Protein AF-A0A327J2S9-F1 (afdb_monomer_lite)

Secondary structure (DSSP, 8-state):
--HHHHHHT--TTTHHHHHHHHHHTGGGGHHHHHHHHHH--HHHHHHHHHHHHHH-GGGHHHHHHHHHH-TTTHHHHHHHHHHHHHTT--

Sequence (90 aa):
MQVSELLEKLDNNNKNQLENEIVNMGSSAVPVLVEKLQTSKGLVRGVVAMSLIRIGEDSVSLLKEAANKNHDFTWVADYLINEIEGSKVA

Foldseek 3Di:
DALVVLLVPDDPVCLVVSLVVLLVVALVNQLVLLVCCVVDDDSSVVSSLVSLLSSAPSNLVVLVVSCVVDVVSVVVSVVSNCSRVVVVVD

pLDDT: mean 92.97, std 9.34, range [43.22, 98.12]

Radius of gyration: 12.26 Å; chains: 1; bounding box: 31×23×32 Å

Structure (mmCIF, N/CA/C/O backbone):
data_AF-A0A327J2S9-F1
#
_entry.id   AF-A0A327J2S9-F1
#
loop_
_atom_site.group_PDB
_atom_site.id
_atom_site.type_symbol
_atom_site.label_atom_id
_atom_site.label_alt_id
_atom_site.label_comp_id
_atom_site.label_asym_id
_atom_site.label_entity_id
_atom_site.label_seq_id
_atom_site.pdbx_PDB_ins_code
_atom_site.Cartn_x
_atom_site.Cartn_y
_atom_site.Cartn_z
_atom_site.occupancy
_atom_site.B_iso_or_equiv
_atom_site.auth_seq_id
_atom_site.auth_comp_id
_atom_site.auth_asym_id
_atom_site.auth_atom_id
_atom_site.pdbx_PDB_model_num
ATOM 1 N N . MET A 1 1 ? -4.076 -11.070 14.573 1.00 64.00 1 MET A N 1
ATOM 2 C CA . MET A 1 1 ? -4.222 -9.602 14.601 1.00 64.00 1 MET A CA 1
ATOM 3 C C . MET A 1 1 ? -4.395 -9.149 13.170 1.00 64.00 1 MET A C 1
ATOM 5 O O . MET A 1 1 ? -3.693 -9.682 12.317 1.00 64.00 1 MET A O 1
ATOM 9 N N . GLN A 1 2 ? -5.368 -8.289 12.890 1.00 86.19 2 GLN A N 1
ATOM 10 C CA . GLN A 1 2 ? -5.628 -7.843 11.518 1.00 86.19 2 GLN A CA 1
ATOM 11 C C . GLN A 1 2 ? -4.772 -6.614 11.181 1.00 86.19 2 GLN A C 1
ATOM 13 O O . GLN A 1 2 ? -4.469 -5.808 12.057 1.00 86.19 2 GLN A O 1
ATOM 18 N N . VAL A 1 3 ? -4.395 -6.447 9.910 1.00 91.12 3 VAL A N 1
ATOM 19 C CA . VAL A 1 3 ? -3.592 -5.298 9.438 1.00 91.12 3 VAL A CA 1
ATOM 20 C C . VAL A 1 3 ? -4.264 -3.963 9.769 1.00 91.12 3 VAL A C 1
ATOM 22 O O . VAL A 1 3 ? -3.595 -3.019 10.179 1.00 91.12 3 VAL A O 1
ATOM 25 N N . SER A 1 4 ? -5.590 -3.886 9.646 1.00 89.94 4 SER A N 1
ATOM 26 C CA . SER A 1 4 ? -6.391 -2.709 10.002 1.00 89.94 4 SER A CA 1
ATOM 27 C C . SER A 1 4 ? -6.187 -2.280 11.458 1.00 89.94 4 SER A C 1
ATOM 29 O O . SER A 1 4 ? -5.923 -1.109 11.715 1.00 89.94 4 SER A O 1
ATOM 31 N N . GLU A 1 5 ? -6.225 -3.231 12.394 1.00 91.25 5 GLU A N 1
ATOM 32 C CA . GLU A 1 5 ? -6.027 -2.979 13.827 1.00 91.25 5 GLU A CA 1
ATOM 33 C C . GLU A 1 5 ? -4.616 -2.457 14.130 1.00 91.25 5 GLU A C 1
ATOM 35 O O . GLU A 1 5 ? -4.441 -1.622 15.018 1.00 91.25 5 GLU A O 1
ATOM 40 N N . LEU A 1 6 ? -3.599 -2.938 13.402 1.00 92.88 6 LEU A N 1
ATOM 41 C CA . LEU A 1 6 ? -2.229 -2.434 13.533 1.00 92.88 6 LEU A CA 1
ATOM 42 C C . LEU A 1 6 ? -2.134 -0.985 13.045 1.00 92.88 6 LEU A C 1
ATOM 44 O O . LEU A 1 6 ? -1.551 -0.139 13.718 1.00 92.88 6 LEU A O 1
ATOM 48 N N . LEU A 1 7 ? -2.755 -0.674 11.908 1.00 92.44 7 LEU A N 1
ATOM 49 C CA . LEU A 1 7 ? -2.741 0.674 11.339 1.00 92.44 7 LEU A CA 1
ATOM 50 C C . LEU A 1 7 ? -3.505 1.698 12.191 1.00 92.44 7 LEU A C 1
ATOM 52 O O . LEU A 1 7 ? -3.152 2.874 12.180 1.00 92.44 7 LEU A O 1
ATOM 56 N N . GLU A 1 8 ? -4.526 1.277 12.936 1.00 91.88 8 GLU A N 1
ATOM 57 C CA . GLU A 1 8 ? -5.260 2.145 13.869 1.00 91.88 8 GLU A CA 1
ATOM 58 C C . GLU A 1 8 ? -4.451 2.511 15.118 1.00 91.88 8 GLU A C 1
ATOM 60 O O . GLU A 1 8 ? -4.614 3.601 15.662 1.00 91.88 8 GLU A O 1
ATOM 65 N N . LYS A 1 9 ? -3.555 1.624 15.564 1.00 92.31 9 LYS A N 1
ATOM 66 C CA . LYS A 1 9 ? -2.684 1.850 16.732 1.00 92.31 9 LYS A CA 1
ATOM 67 C C . LYS A 1 9 ? -1.412 2.622 16.398 1.00 92.31 9 LYS A C 1
ATOM 69 O O . LYS A 1 9 ? -0.573 2.840 17.272 1.00 92.31 9 LYS A O 1
ATOM 74 N N . LEU A 1 10 ? -1.252 2.991 15.136 1.00 92.50 10 LEU A N 1
ATOM 75 C CA . LEU A 1 10 ? -0.008 3.492 14.601 1.00 92.50 10 LEU A CA 1
ATOM 76 C C . LEU A 1 10 ? 0.263 4.922 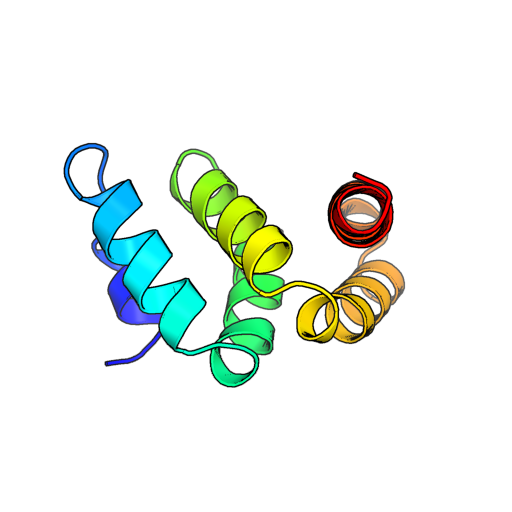15.072 1.00 92.50 10 LEU A C 1
ATOM 78 O O . LEU A 1 10 ? -0.511 5.846 14.825 1.00 92.50 10 LEU A O 1
ATOM 82 N N . ASP A 1 11 ? 1.406 5.100 15.722 1.00 92.94 11 ASP A N 1
ATOM 83 C CA . ASP A 1 11 ? 1.909 6.378 16.201 1.00 92.94 11 ASP A CA 1
ATOM 84 C C . ASP A 1 11 ? 3.400 6.553 15.861 1.00 92.94 11 ASP A C 1
ATOM 86 O O . ASP A 1 11 ? 4.055 5.684 15.280 1.00 92.94 11 ASP A O 1
ATOM 90 N N . ASN A 1 12 ? 3.962 7.715 16.196 1.00 91.56 12 ASN A N 1
ATOM 91 C CA . ASN A 1 12 ? 5.362 8.014 15.884 1.00 91.56 12 ASN A CA 1
ATOM 92 C C . ASN A 1 12 ? 6.375 7.156 16.661 1.00 91.56 12 ASN A C 1
ATOM 94 O O . ASN A 1 12 ? 7.515 7.038 16.212 1.00 91.56 12 ASN A O 1
ATOM 98 N N . ASN A 1 13 ? 5.981 6.569 17.791 1.00 94.62 13 ASN A N 1
ATOM 99 C CA . ASN A 1 13 ? 6.843 5.762 18.652 1.00 94.62 13 ASN A CA 1
ATOM 100 C C . ASN A 1 13 ? 6.865 4.290 18.221 1.00 94.62 13 ASN A C 1
ATOM 102 O O . ASN A 1 13 ? 7.878 3.620 18.398 1.00 94.62 13 ASN A O 1
ATOM 106 N N . ASN A 1 14 ? 5.767 3.789 17.648 1.00 93.44 14 ASN A N 1
ATOM 107 C CA . ASN A 1 14 ? 5.590 2.376 17.315 1.00 93.44 14 ASN A CA 1
ATOM 108 C C . ASN A 1 14 ? 5.588 2.069 15.804 1.00 93.44 14 ASN A C 1
A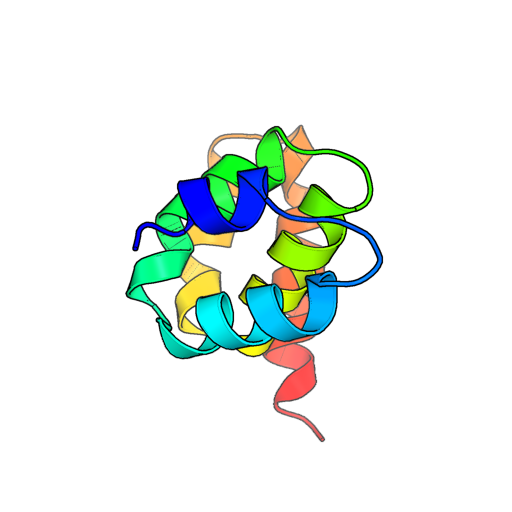TOM 110 O O . ASN A 1 14 ? 5.620 0.895 15.433 1.00 93.44 14 ASN A O 1
ATOM 114 N N . LYS A 1 15 ? 5.624 3.088 14.929 1.00 93.38 15 LYS A N 1
ATOM 115 C CA . LYS A 1 15 ? 5.539 2.925 13.464 1.00 93.38 15 LYS A CA 1
ATOM 116 C C . LYS A 1 15 ? 6.457 1.842 12.886 1.00 93.38 15 LYS A C 1
ATOM 118 O O . LYS A 1 15 ? 5.996 1.029 12.100 1.00 93.38 15 LYS A O 1
ATOM 123 N N . ASN A 1 16 ? 7.724 1.789 13.305 1.00 94.12 16 ASN A N 1
ATOM 124 C CA . ASN A 1 16 ? 8.705 0.852 12.745 1.00 94.12 16 ASN A CA 1
ATOM 125 C C . ASN A 1 16 ? 8.393 -0.592 13.156 1.00 94.12 16 ASN A C 1
ATOM 127 O O . ASN A 1 16 ? 8.577 -1.522 12.374 1.00 94.12 16 ASN A O 1
ATOM 131 N N . GLN A 1 17 ? 7.932 -0.783 14.395 1.00 95.69 17 GLN A N 1
ATOM 132 C CA . GLN A 1 17 ? 7.552 -2.098 14.892 1.00 95.69 17 GLN A CA 1
ATOM 133 C C . GLN A 1 17 ? 6.311 -2.597 14.149 1.00 95.69 17 GLN A C 1
ATOM 135 O O . GLN A 1 17 ? 6.330 -3.702 13.615 1.00 95.69 17 GLN A O 1
ATOM 140 N N . LEU A 1 18 ? 5.270 -1.766 14.064 1.00 95.44 18 LEU A N 1
ATOM 141 C CA . LEU A 1 18 ? 4.021 -2.147 13.407 1.00 95.44 18 LEU A CA 1
ATOM 142 C C . LEU A 1 18 ? 4.206 -2.353 11.901 1.00 95.44 18 LEU A C 1
ATOM 144 O O . LEU A 1 18 ? 3.645 -3.293 11.349 1.00 95.44 18 LEU A O 1
ATOM 148 N N . GLU A 1 19 ? 5.040 -1.545 11.244 1.00 96.25 19 GLU A N 1
ATOM 149 C CA . GLU A 1 19 ? 5.434 -1.773 9.851 1.00 96.25 19 GLU A CA 1
ATOM 150 C C . GLU A 1 19 ? 6.095 -3.147 9.678 1.00 96.25 19 GLU A C 1
ATOM 152 O O . GLU A 1 19 ? 5.721 -3.897 8.783 1.00 96.25 19 GLU A O 1
ATOM 157 N N . ASN A 1 20 ? 7.038 -3.519 10.550 1.00 96.75 20 ASN A N 1
ATOM 158 C CA . ASN A 1 20 ? 7.677 -4.836 10.487 1.00 96.75 20 ASN A CA 1
ATOM 159 C C . ASN A 1 20 ? 6.674 -5.975 10.689 1.00 96.75 20 ASN A C 1
ATOM 161 O O . ASN A 1 20 ? 6.750 -6.982 9.990 1.00 96.75 20 ASN A O 1
ATOM 165 N N . GLU A 1 21 ? 5.731 -5.826 11.620 1.00 96.25 21 GLU A N 1
ATOM 166 C CA . GLU A 1 21 ? 4.667 -6.809 11.827 1.00 96.25 21 GLU A CA 1
ATOM 167 C C . GLU A 1 21 ? 3.793 -6.959 10.575 1.00 96.25 21 GLU A C 1
ATOM 169 O O . GLU A 1 21 ? 3.534 -8.083 10.152 1.00 96.25 21 GLU A O 1
ATOM 174 N N . ILE A 1 22 ? 3.406 -5.847 9.944 1.00 96.44 22 ILE A N 1
ATOM 175 C CA . ILE A 1 22 ? 2.636 -5.835 8.693 1.00 96.44 22 ILE A CA 1
ATOM 176 C C . ILE A 1 22 ? 3.421 -6.505 7.560 1.00 96.44 22 ILE A C 1
ATOM 178 O O . ILE A 1 22 ? 2.881 -7.359 6.862 1.00 96.44 22 ILE A O 1
ATOM 182 N N . VAL A 1 23 ? 4.698 -6.160 7.386 1.00 96.75 23 VAL A N 1
ATOM 183 C CA . VAL A 1 23 ? 5.558 -6.747 6.347 1.00 96.75 23 VAL A CA 1
ATOM 184 C C . VAL A 1 23 ? 5.730 -8.253 6.557 1.00 96.75 23 VAL A C 1
ATOM 186 O O . VAL A 1 23 ? 5.670 -9.010 5.593 1.00 96.75 23 VAL A O 1
ATOM 189 N N . ASN A 1 24 ? 5.852 -8.714 7.805 1.00 96.56 24 ASN A N 1
ATOM 190 C CA . ASN A 1 24 ? 5.948 -10.140 8.130 1.00 96.56 24 ASN A CA 1
ATOM 191 C C . ASN A 1 24 ? 4.666 -10.930 7.808 1.00 96.56 24 ASN A C 1
ATOM 193 O O . ASN A 1 24 ? 4.734 -12.147 7.642 1.00 96.56 24 ASN A O 1
ATOM 197 N N . MET A 1 25 ? 3.505 -10.272 7.701 1.00 95.25 25 MET A N 1
ATOM 198 C CA . MET A 1 25 ? 2.278 -10.911 7.202 1.00 95.25 25 MET A CA 1
ATOM 199 C C . MET A 1 25 ? 2.326 -11.168 5.685 1.00 95.25 25 MET A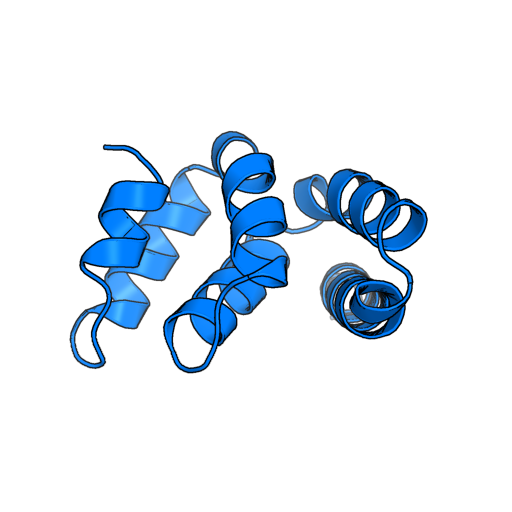 C 1
ATOM 201 O O . MET A 1 25 ? 1.544 -11.977 5.174 1.00 95.25 25 MET A O 1
ATOM 205 N N . GLY A 1 26 ? 3.233 -10.501 4.964 1.00 94.44 26 GLY A N 1
ATOM 206 C CA . GLY A 1 26 ? 3.479 -10.700 3.538 1.00 94.44 26 GLY A CA 1
ATOM 207 C C . GLY A 1 26 ? 2.265 -10.390 2.660 1.00 94.44 26 GLY A C 1
ATOM 208 O O . GLY A 1 26 ? 1.485 -9.476 2.934 1.00 94.44 26 GLY A O 1
ATOM 209 N N . SER A 1 27 ? 2.081 -11.189 1.607 1.00 95.56 27 SER A N 1
ATOM 210 C CA . SER A 1 27 ? 1.011 -11.033 0.608 1.00 95.56 27 SER A CA 1
ATOM 211 C C . SER A 1 27 ? -0.401 -10.952 1.193 1.00 95.56 27 SER A C 1
ATOM 213 O O . SER A 1 27 ? -1.260 -10.268 0.638 1.00 95.56 27 SER A O 1
ATOM 215 N N . SER A 1 28 ? -0.648 -11.583 2.346 1.00 95.56 28 SER A N 1
ATOM 216 C CA . SER A 1 28 ? -1.956 -11.542 3.013 1.00 95.56 28 SER A CA 1
ATOM 217 C C . SER A 1 28 ? -2.366 -10.135 3.475 1.00 95.56 28 SER A C 1
ATOM 219 O O . SER A 1 28 ? -3.558 -9.854 3.597 1.00 95.56 28 SER A O 1
ATOM 221 N N . ALA A 1 29 ? -1.400 -9.233 3.682 1.00 96.50 29 ALA A N 1
ATOM 222 C CA . ALA A 1 29 ? -1.654 -7.849 4.063 1.00 96.50 29 ALA A CA 1
ATOM 223 C C . ALA A 1 29 ? -1.976 -6.938 2.870 1.00 96.50 29 ALA A C 1
ATOM 225 O O . ALA A 1 29 ? -2.632 -5.907 3.040 1.00 96.50 29 ALA A O 1
ATOM 226 N N . VAL A 1 30 ? -1.541 -7.310 1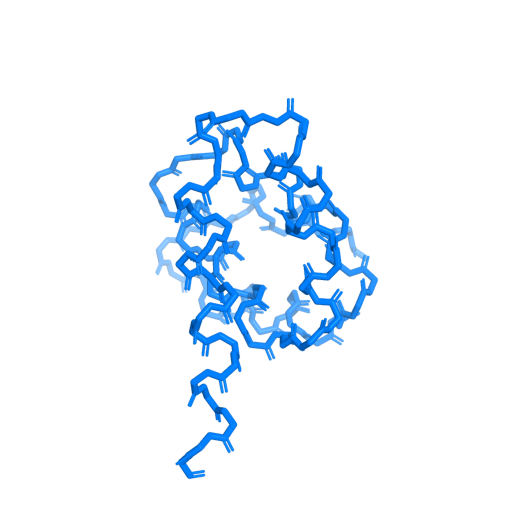.664 1.00 97.56 30 VAL A N 1
ATOM 227 C CA . VAL A 1 30 ? -1.560 -6.443 0.478 1.00 97.56 30 VAL A CA 1
ATOM 228 C C . VAL A 1 30 ? -2.953 -5.895 0.148 1.00 97.56 30 VAL A C 1
ATOM 230 O O . VAL A 1 30 ? -3.048 -4.681 -0.043 1.00 97.56 30 VAL A O 1
ATOM 233 N N . PRO A 1 31 ? -4.047 -6.688 0.121 1.00 96.75 31 PRO A N 1
ATOM 234 C CA . PRO A 1 31 ? -5.364 -6.156 -0.239 1.00 96.75 31 PRO A CA 1
ATOM 235 C C . PRO A 1 31 ? -5.807 -5.011 0.680 1.00 96.75 31 PRO A C 1
ATOM 237 O O . PRO A 1 31 ? -6.238 -3.958 0.211 1.00 96.75 31 PRO A O 1
ATOM 240 N N . VAL A 1 32 ? -5.619 -5.190 1.992 1.00 96.50 32 VAL A N 1
ATOM 241 C CA . VAL A 1 32 ? -5.981 -4.192 3.009 1.00 96.50 32 VAL A CA 1
ATOM 242 C C . VAL A 1 32 ? -5.100 -2.953 2.883 1.00 96.50 32 VAL A C 1
ATOM 244 O O . VAL A 1 32 ? -5.589 -1.828 2.977 1.00 96.50 32 VAL A O 1
ATOM 247 N N . LEU A 1 33 ? -3.801 -3.137 2.644 1.00 97.69 33 LEU A N 1
ATOM 248 C CA . LEU A 1 33 ? -2.863 -2.033 2.468 1.00 97.69 33 LEU A CA 1
ATOM 249 C C . LEU A 1 33 ? -3.204 -1.190 1.232 1.00 97.69 33 LEU A C 1
ATOM 251 O O . LEU A 1 33 ? -3.231 0.033 1.330 1.00 97.69 33 LEU A O 1
ATOM 255 N N . VAL A 1 34 ? -3.528 -1.809 0.094 1.00 97.38 34 VAL A N 1
ATOM 256 C CA . VAL A 1 34 ? -3.889 -1.088 -1.140 1.00 97.38 34 VAL A CA 1
ATOM 257 C C . VAL A 1 34 ? -5.190 -0.297 -0.975 1.00 97.38 34 VAL A C 1
ATOM 259 O O . VAL A 1 34 ? -5.273 0.857 -1.401 1.00 97.38 34 VAL A O 1
ATOM 262 N N . GLU A 1 35 ? -6.199 -0.864 -0.316 1.00 95.56 35 GLU A N 1
ATOM 263 C CA . GLU A 1 35 ? -7.432 -0.138 0.011 1.00 95.56 35 GLU A CA 1
ATOM 264 C C . GLU A 1 35 ? -7.143 1.055 0.936 1.00 95.56 35 GLU A C 1
ATOM 266 O O . GLU A 1 35 ? -7.577 2.189 0.702 1.00 95.56 35 GLU A O 1
ATOM 271 N N . LYS A 1 36 ? -6.344 0.822 1.980 1.00 95.75 36 LYS A N 1
ATOM 272 C CA . LYS A 1 36 ? -6.040 1.836 2.985 1.00 95.75 36 LYS A CA 1
ATOM 273 C C . LYS A 1 36 ? -5.166 2.955 2.431 1.00 95.75 36 LYS A C 1
ATOM 275 O O . LYS A 1 36 ? -5.337 4.105 2.835 1.00 95.75 36 LYS A O 1
ATOM 280 N N . LEU A 1 37 ? -4.279 2.661 1.485 1.00 96.81 37 LEU A N 1
ATOM 281 C CA . LEU A 1 37 ? -3.406 3.638 0.836 1.00 96.81 37 LEU A CA 1
ATOM 282 C C . LEU A 1 37 ? -4.189 4.713 0.066 1.00 96.81 37 LEU A C 1
ATOM 284 O O . LEU A 1 37 ? -3.766 5.869 0.038 1.00 96.81 37 LEU A O 1
ATOM 288 N N . GLN A 1 38 ? -5.332 4.348 -0.519 1.00 94.62 38 GLN A N 1
ATOM 289 C CA . GLN A 1 38 ? -6.188 5.264 -1.283 1.00 94.62 38 GLN A CA 1
ATOM 290 C C . GLN A 1 38 ? -6.934 6.267 -0.393 1.00 94.62 38 GLN A C 1
ATOM 292 O O . GLN A 1 38 ? -7.259 7.369 -0.828 1.00 94.62 38 GLN A O 1
ATOM 297 N N . THR A 1 39 ? -7.211 5.895 0.858 1.00 93.56 39 THR A N 1
ATOM 298 C CA . THR A 1 39 ? -8.041 6.688 1.782 1.00 93.56 39 THR A CA 1
ATOM 299 C C . THR A 1 39 ? -7.233 7.364 2.891 1.00 93.56 39 THR A C 1
ATOM 301 O O . THR A 1 39 ? -7.660 8.377 3.449 1.00 93.56 39 THR A O 1
ATOM 304 N N . SER A 1 40 ? -6.054 6.832 3.214 1.00 92.81 40 SER A N 1
ATOM 305 C CA . SER A 1 40 ? -5.233 7.301 4.332 1.00 92.81 40 SER A CA 1
ATOM 306 C C . SER A 1 40 ? -4.398 8.527 3.987 1.00 92.81 40 SER A C 1
ATOM 308 O O . SER A 1 40 ? -4.054 8.792 2.837 1.00 92.81 40 SER A O 1
ATOM 310 N N . LYS A 1 41 ? -4.014 9.274 5.024 1.00 92.44 41 LYS A N 1
ATOM 311 C CA . LYS A 1 41 ? -3.148 10.456 4.930 1.00 92.44 41 LYS A CA 1
ATOM 312 C C . LYS A 1 41 ? -2.060 10.406 6.004 1.00 92.44 41 LYS A C 1
ATOM 314 O O . LYS A 1 41 ? -2.135 9.609 6.938 1.00 92.44 41 LYS A O 1
ATOM 319 N N . GLY A 1 42 ? -1.056 11.269 5.863 1.00 94.31 42 GLY A N 1
ATOM 320 C CA . GLY A 1 42 ? 0.000 11.450 6.859 1.00 94.31 42 GLY A CA 1
ATOM 321 C C . GLY A 1 42 ? 0.762 10.161 7.175 1.00 94.31 42 GLY A C 1
ATOM 322 O O . GLY A 1 42 ? 1.116 9.404 6.272 1.00 94.31 42 GLY A O 1
ATOM 323 N N . LEU A 1 43 ? 0.996 9.927 8.468 1.00 94.56 43 LEU A N 1
ATOM 324 C CA . LEU A 1 43 ? 1.820 8.828 8.973 1.00 94.56 43 LEU A CA 1
ATOM 325 C C . LEU A 1 43 ? 1.332 7.449 8.502 1.00 94.56 43 LEU A C 1
ATOM 327 O O . LEU A 1 43 ? 2.130 6.664 7.998 1.00 94.56 43 LEU A O 1
ATOM 331 N N . VAL A 1 44 ? 0.025 7.183 8.607 1.00 95.50 44 VAL A N 1
ATOM 332 C CA . VAL A 1 44 ? -0.566 5.897 8.200 1.00 95.50 44 VAL A CA 1
ATOM 333 C C . VAL A 1 44 ? -0.316 5.640 6.716 1.00 95.50 44 VAL A C 1
ATOM 335 O O . VAL A 1 44 ? 0.123 4.557 6.349 1.00 95.50 44 VAL A O 1
ATOM 338 N N . ARG A 1 45 ? -0.517 6.651 5.858 1.00 96.06 45 ARG A N 1
ATOM 339 C CA . ARG A 1 45 ? -0.256 6.524 4.416 1.00 96.06 45 ARG A CA 1
ATOM 340 C C . ARG A 1 45 ? 1.212 6.199 4.132 1.00 96.06 45 ARG A C 1
ATOM 342 O O . ARG A 1 45 ? 1.483 5.364 3.278 1.00 96.06 45 ARG A O 1
ATOM 349 N N . GLY A 1 46 ? 2.134 6.841 4.852 1.00 95.75 46 GLY A N 1
ATOM 350 C CA . GLY A 1 46 ? 3.570 6.591 4.724 1.00 95.75 46 GLY A CA 1
ATOM 351 C C . GLY A 1 46 ? 3.955 5.158 5.091 1.00 95.75 46 GLY A C 1
ATOM 352 O O . GLY A 1 46 ? 4.637 4.499 4.315 1.00 95.75 46 GLY A O 1
ATOM 353 N N . VAL A 1 47 ? 3.464 4.645 6.225 1.00 96.69 47 VAL A N 1
ATOM 354 C CA . VAL A 1 47 ? 3.760 3.263 6.643 1.00 96.69 47 VAL A CA 1
ATOM 355 C C . VAL A 1 47 ? 3.130 2.239 5.705 1.00 96.69 47 VAL A C 1
ATOM 357 O O . VAL A 1 47 ? 3.776 1.254 5.360 1.00 96.69 47 VAL A O 1
ATOM 360 N N . VAL A 1 48 ? 1.901 2.475 5.243 1.00 97.75 48 VAL A N 1
ATOM 361 C CA . VAL A 1 48 ? 1.247 1.596 4.264 1.00 97.75 48 VAL A CA 1
ATOM 362 C C . VAL A 1 48 ? 2.048 1.535 2.962 1.00 97.75 48 VAL A C 1
ATOM 364 O O . VAL A 1 48 ? 2.318 0.444 2.467 1.00 97.75 48 VAL A O 1
ATOM 367 N N . ALA A 1 49 ? 2.470 2.690 2.436 1.00 97.69 49 ALA A N 1
ATOM 368 C CA . ALA A 1 49 ? 3.309 2.772 1.243 1.00 97.69 49 ALA A CA 1
ATOM 369 C C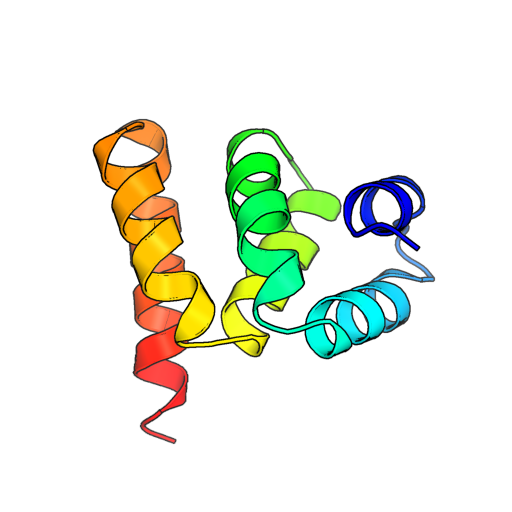 . ALA A 1 49 ? 4.629 2.005 1.425 1.00 97.69 49 ALA A C 1
ATOM 371 O O . ALA A 1 49 ? 4.962 1.156 0.601 1.00 97.69 49 ALA A O 1
ATOM 372 N N . MET A 1 50 ? 5.335 2.240 2.535 1.00 96.81 50 MET A N 1
ATOM 373 C CA . MET A 1 50 ? 6.603 1.566 2.825 1.00 96.81 50 MET A CA 1
ATOM 374 C C . MET A 1 50 ? 6.430 0.051 2.990 1.00 96.81 50 MET A C 1
ATOM 376 O O . MET A 1 50 ? 7.227 -0.729 2.473 1.00 96.81 50 MET A O 1
ATOM 380 N N . SER A 1 51 ? 5.346 -0.377 3.643 1.00 97.69 51 SER A N 1
ATOM 381 C CA . SER A 1 51 ? 5.021 -1.797 3.811 1.00 97.69 51 SER A CA 1
ATOM 382 C C . SER A 1 51 ? 4.807 -2.480 2.461 1.00 97.69 51 SER A C 1
ATOM 384 O O . SER A 1 51 ? 5.349 -3.555 2.234 1.00 97.69 51 SER A O 1
ATOM 386 N N . LEU A 1 52 ? 4.066 -1.847 1.543 1.00 98.12 52 LEU A N 1
ATOM 387 C CA . LEU A 1 52 ? 3.825 -2.378 0.197 1.00 98.12 52 LEU A CA 1
ATOM 388 C C . LEU A 1 52 ? 5.121 -2.516 -0.613 1.00 98.12 52 LEU A C 1
ATOM 390 O O . LEU A 1 52 ? 5.302 -3.543 -1.268 1.00 98.12 52 LEU A O 1
ATOM 394 N N . ILE A 1 53 ? 6.025 -1.529 -0.528 1.00 97.44 53 ILE A N 1
ATOM 395 C CA . ILE A 1 53 ? 7.351 -1.591 -1.167 1.00 97.44 53 ILE A CA 1
ATOM 396 C C . ILE A 1 53 ? 8.150 -2.778 -0.624 1.00 97.44 53 ILE A C 1
ATOM 398 O O . ILE A 1 53 ? 8.695 -3.563 -1.393 1.00 97.44 53 ILE A O 1
ATOM 402 N N . ARG A 1 54 ? 8.193 -2.935 0.704 1.00 96.88 54 ARG A N 1
ATOM 403 C CA . ARG A 1 54 ? 8.960 -3.996 1.372 1.00 96.88 54 ARG A CA 1
ATOM 404 C C . ARG A 1 54 ? 8.385 -5.394 1.166 1.00 96.88 54 ARG A C 1
ATOM 406 O O . ARG A 1 54 ? 9.151 -6.351 1.152 1.00 96.88 54 ARG A O 1
ATOM 413 N N . ILE A 1 55 ? 7.064 -5.516 1.031 1.00 96.81 55 ILE A N 1
ATOM 414 C CA . ILE A 1 55 ? 6.413 -6.772 0.631 1.00 96.81 55 ILE A CA 1
ATOM 415 C C . ILE A 1 55 ? 6.800 -7.122 -0.814 1.00 96.81 55 ILE A C 1
ATOM 417 O O . ILE A 1 55 ? 7.028 -8.288 -1.125 1.00 96.81 55 ILE A O 1
ATOM 421 N N . GLY A 1 56 ? 6.938 -6.119 -1.683 1.00 95.56 56 GLY A N 1
ATOM 422 C CA . GLY A 1 56 ? 7.502 -6.293 -3.017 1.00 95.56 56 GLY A CA 1
ATOM 423 C C . GLY A 1 56 ? 6.473 -6.732 -4.057 1.00 95.56 56 GLY A C 1
ATOM 424 O O . GLY A 1 56 ? 5.377 -6.177 -4.131 1.00 95.56 56 GLY A O 1
ATOM 425 N N . GLU A 1 57 ? 6.838 -7.693 -4.910 1.00 95.88 57 GLU A N 1
ATOM 426 C CA . GLU A 1 57 ? 6.088 -8.023 -6.136 1.00 95.88 57 GLU A CA 1
ATOM 427 C C . GLU A 1 57 ? 4.635 -8.429 -5.916 1.00 95.88 57 GLU A C 1
ATOM 429 O O . GLU A 1 57 ? 3.786 -8.114 -6.752 1.00 95.88 57 GLU A O 1
ATOM 434 N N . ASP A 1 58 ? 4.332 -9.055 -4.781 1.00 95.44 58 ASP A N 1
ATOM 435 C CA . ASP A 1 58 ? 2.966 -9.438 -4.420 1.00 95.44 58 ASP A CA 1
ATOM 436 C C . ASP A 1 58 ? 2.022 -8.219 -4.369 1.00 95.44 58 ASP A C 1
ATOM 438 O O . ASP A 1 58 ? 0.813 -8.347 -4.569 1.00 95.44 58 ASP A O 1
ATOM 442 N N . SER A 1 59 ? 2.573 -7.015 -4.171 1.00 96.88 59 SER A N 1
ATOM 443 C CA . SER A 1 59 ? 1.844 -5.746 -4.194 1.00 96.88 59 SER A CA 1
ATOM 444 C C . SER A 1 59 ? 1.499 -5.251 -5.602 1.00 96.88 59 SER A C 1
ATOM 446 O O . SER A 1 59 ? 0.506 -4.544 -5.780 1.00 96.88 59 SER A O 1
ATOM 448 N N . VAL A 1 60 ? 2.284 -5.607 -6.623 1.00 97.00 60 VAL A N 1
ATOM 449 C CA . VAL A 1 60 ? 2.239 -4.962 -7.950 1.00 97.00 60 VAL A CA 1
ATOM 450 C C . VAL A 1 60 ? 0.901 -5.181 -8.648 1.00 97.00 60 VAL A C 1
ATOM 452 O O . VAL A 1 60 ? 0.330 -4.237 -9.198 1.00 97.00 60 VAL A O 1
ATOM 455 N N . SER A 1 61 ? 0.371 -6.407 -8.623 1.00 96.94 61 SER A N 1
ATOM 456 C CA . SER A 1 61 ? -0.878 -6.706 -9.336 1.00 96.94 61 SER A CA 1
ATOM 457 C C . SER A 1 61 ? -2.063 -5.923 -8.768 1.00 96.94 61 SER A C 1
ATOM 459 O O . SER A 1 61 ? -2.878 -5.404 -9.531 1.00 96.94 61 SER A O 1
ATOM 461 N N . LEU A 1 62 ? -2.148 -5.805 -7.440 1.00 97.38 62 LEU A N 1
ATOM 462 C CA . LEU A 1 62 ? -3.240 -5.089 -6.778 1.00 97.38 62 LEU A CA 1
ATOM 463 C C . LEU A 1 62 ? -3.087 -3.569 -6.899 1.00 97.38 62 LEU A C 1
ATOM 465 O O . LEU A 1 62 ? -4.086 -2.868 -7.045 1.00 97.38 62 LEU A O 1
ATOM 469 N N . LEU A 1 63 ? -1.853 -3.054 -6.921 1.00 97.75 63 LEU A N 1
ATOM 470 C CA . LEU A 1 63 ? -1.588 -1.643 -7.214 1.00 97.75 63 LEU A CA 1
ATOM 471 C C . LEU A 1 63 ? -2.054 -1.260 -8.627 1.00 97.75 63 LEU A C 1
ATOM 473 O O . LEU A 1 63 ? -2.734 -0.246 -8.786 1.00 97.75 63 LEU A O 1
ATOM 477 N N . LYS A 1 64 ? -1.770 -2.098 -9.636 1.00 97.44 64 LYS A N 1
ATOM 478 C CA . LYS A 1 64 ? -2.247 -1.898 -11.018 1.00 97.44 64 LYS A CA 1
ATOM 479 C C . LYS A 1 64 ? -3.772 -1.931 -11.104 1.00 97.44 64 LYS A C 1
ATOM 481 O O . LYS A 1 64 ? -4.377 -1.090 -11.765 1.00 97.44 64 LYS A O 1
ATOM 486 N N . GLU A 1 65 ? -4.408 -2.879 -10.419 1.00 97.00 65 GLU A N 1
ATOM 487 C CA . GLU A 1 65 ? -5.870 -2.964 -10.384 1.00 97.00 65 GLU A CA 1
ATOM 488 C C . GLU A 1 65 ? -6.504 -1.720 -9.743 1.00 97.00 65 GLU A C 1
ATOM 490 O O . GLU A 1 65 ? -7.474 -1.175 -10.273 1.00 97.00 65 GLU A O 1
ATOM 495 N N . ALA A 1 66 ? -5.942 -1.240 -8.632 1.00 96.06 66 ALA A N 1
ATOM 496 C CA . ALA A 1 66 ? -6.416 -0.036 -7.962 1.00 96.06 66 ALA A CA 1
ATOM 497 C C . ALA A 1 66 ? -6.236 1.221 -8.828 1.00 96.06 66 ALA A C 1
ATOM 499 O O . ALA A 1 66 ? -7.160 2.028 -8.910 1.00 96.06 66 ALA A O 1
ATOM 500 N N . ALA A 1 67 ? -5.105 1.362 -9.527 1.00 96.06 67 ALA A N 1
ATOM 501 C CA . ALA A 1 67 ? -4.870 2.458 -10.472 1.00 96.06 67 ALA A CA 1
ATOM 502 C C . ALA A 1 67 ? -5.892 2.468 -11.619 1.00 96.06 67 ALA A C 1
ATOM 504 O O . ALA A 1 67 ? -6.452 3.508 -11.952 1.00 96.06 67 ALA A O 1
ATOM 505 N N . ASN A 1 68 ? -6.214 1.294 -12.172 1.00 96.19 68 ASN A N 1
ATOM 506 C CA . ASN A 1 68 ? -7.224 1.171 -13.227 1.00 96.19 68 ASN A CA 1
ATOM 507 C C . ASN A 1 68 ? -8.630 1.574 -12.754 1.00 96.19 68 ASN A C 1
ATOM 509 O O . ASN A 1 68 ? -9.442 2.048 -13.547 1.00 96.19 68 ASN A O 1
ATOM 513 N N . LYS A 1 69 ? -8.936 1.372 -11.467 1.00 95.31 69 LYS A N 1
ATOM 514 C CA . LYS A 1 69 ? -10.225 1.740 -10.862 1.00 95.31 69 LYS A CA 1
ATOM 515 C C . LYS A 1 69 ? -10.279 3.204 -10.422 1.00 95.31 69 LYS A C 1
ATOM 517 O O . LYS A 1 69 ? -11.369 3.767 -10.349 1.00 95.31 69 LYS A O 1
ATOM 522 N N . ASN A 1 70 ? -9.134 3.813 -10.121 1.00 93.44 70 ASN A N 1
ATOM 523 C CA . ASN A 1 70 ? -9.037 5.154 -9.562 1.00 93.44 70 ASN A CA 1
ATOM 524 C C . ASN A 1 70 ? -7.898 5.947 -10.223 1.00 93.44 70 ASN A C 1
ATOM 526 O O . ASN A 1 70 ? -6.734 5.817 -9.850 1.00 93.44 70 ASN A O 1
ATOM 530 N N . HIS A 1 71 ? -8.261 6.826 -11.159 1.00 90.75 71 HIS A N 1
ATOM 531 C CA . HIS A 1 71 ? -7.307 7.626 -11.933 1.00 90.75 71 HIS A CA 1
ATOM 532 C C . HIS A 1 71 ? -6.468 8.579 -11.065 1.00 90.75 71 HIS A C 1
ATOM 534 O O . HIS A 1 71 ? -5.308 8.834 -11.381 1.00 90.75 71 HIS A O 1
ATOM 540 N N . ASP A 1 72 ? -7.011 9.064 -9.942 1.00 91.94 72 ASP A N 1
ATOM 541 C CA . ASP A 1 72 ? -6.266 9.919 -9.006 1.00 91.94 72 ASP A CA 1
ATOM 542 C C . ASP A 1 72 ? -5.188 9.127 -8.246 1.00 91.94 72 ASP A C 1
ATOM 544 O O . ASP A 1 72 ? -4.226 9.693 -7.720 1.00 91.94 72 ASP A O 1
ATOM 548 N N . PHE A 1 73 ? -5.338 7.802 -8.182 1.00 94.81 73 PHE A N 1
ATOM 549 C CA . PHE A 1 73 ? -4.398 6.900 -7.529 1.00 94.81 73 PHE A CA 1
ATOM 550 C C . PHE A 1 73 ? -3.275 6.424 -8.460 1.00 94.81 73 PHE A C 1
ATOM 552 O O . PHE A 1 73 ? -2.239 5.976 -7.967 1.00 94.81 73 PHE A O 1
ATOM 559 N N . THR A 1 74 ? -3.424 6.575 -9.779 1.00 95.50 74 THR A N 1
ATOM 560 C CA . THR A 1 74 ? -2.473 6.071 -10.782 1.00 95.50 74 THR A CA 1
ATOM 561 C C . THR A 1 74 ? -1.039 6.509 -10.514 1.00 95.50 74 THR A C 1
ATOM 563 O O . THR A 1 74 ? -0.159 5.663 -10.414 1.00 95.50 74 THR A O 1
ATOM 566 N N . TRP A 1 75 ? -0.799 7.803 -10.275 1.00 95.75 75 TRP A N 1
ATOM 567 C CA . TRP A 1 75 ? 0.557 8.299 -10.008 1.00 95.75 75 TRP A CA 1
ATOM 568 C C . TRP A 1 75 ? 1.199 7.644 -8.773 1.00 95.75 75 TRP A C 1
ATOM 570 O O . TRP A 1 75 ? 2.392 7.354 -8.760 1.00 95.75 75 TRP A O 1
ATOM 580 N N . VAL A 1 76 ? 0.403 7.389 -7.730 1.00 95.56 76 VAL A N 1
ATOM 581 C CA . VAL A 1 76 ? 0.878 6.768 -6.484 1.00 95.56 76 VAL A CA 1
ATOM 582 C C . VAL A 1 76 ? 1.200 5.295 -6.710 1.00 95.56 76 VAL A C 1
ATOM 584 O O . VAL A 1 76 ? 2.223 4.815 -6.227 1.00 95.56 76 VAL A O 1
ATOM 587 N N . ALA A 1 77 ? 0.330 4.585 -7.429 1.00 97.00 77 ALA A N 1
ATOM 588 C CA . ALA A 1 77 ? 0.548 3.193 -7.787 1.00 97.00 77 ALA A CA 1
ATOM 589 C C . ALA A 1 77 ? 1.803 3.039 -8.649 1.00 97.00 77 ALA A C 1
ATOM 591 O O . ALA A 1 77 ? 2.655 2.219 -8.323 1.00 97.00 77 ALA A O 1
ATOM 592 N N . ASP A 1 78 ? 1.950 3.869 -9.683 1.00 97.06 78 ASP A N 1
ATOM 593 C CA . ASP A 1 78 ? 3.110 3.855 -10.571 1.00 97.06 78 ASP A CA 1
ATOM 594 C C . ASP A 1 78 ? 4.396 4.139 -9.799 1.00 97.06 78 ASP A C 1
ATOM 596 O O . ASP A 1 78 ? 5.383 3.428 -9.970 1.00 97.06 78 ASP A O 1
ATOM 600 N N . TYR A 1 79 ? 4.391 5.133 -8.906 1.00 96.50 79 TYR A N 1
ATOM 601 C CA . TYR A 1 79 ? 5.533 5.413 -8.039 1.00 96.50 79 TYR A CA 1
ATOM 602 C C . TYR A 1 79 ? 5.937 4.179 -7.217 1.00 96.50 79 TYR A C 1
ATOM 604 O O . TYR A 1 79 ? 7.090 3.763 -7.259 1.00 96.50 79 TYR A O 1
ATOM 612 N N . LEU A 1 80 ? 4.985 3.544 -6.528 1.00 97.31 80 LEU A N 1
ATOM 613 C CA . LEU A 1 80 ? 5.258 2.361 -5.705 1.00 97.31 80 LEU A CA 1
ATOM 614 C C . LEU A 1 80 ? 5.747 1.168 -6.526 1.00 97.31 80 LEU A C 1
ATOM 616 O O . LEU A 1 80 ? 6.649 0.460 -6.091 1.00 97.31 80 LEU A O 1
ATOM 620 N N . ILE A 1 81 ? 5.165 0.944 -7.704 1.00 96.88 81 ILE A N 1
ATOM 621 C CA . ILE A 1 81 ? 5.583 -0.129 -8.610 1.00 96.88 81 ILE A CA 1
ATOM 622 C C . ILE A 1 81 ? 7.024 0.108 -9.070 1.00 96.88 81 ILE A C 1
ATOM 624 O O . ILE A 1 81 ? 7.826 -0.818 -9.011 1.00 96.88 81 ILE A O 1
ATOM 628 N N . ASN A 1 82 ? 7.379 1.343 -9.440 1.00 96.12 82 ASN A N 1
ATOM 629 C CA . ASN A 1 82 ? 8.753 1.686 -9.807 1.00 96.12 82 ASN A CA 1
ATOM 630 C C . ASN A 1 82 ? 9.734 1.482 -8.643 1.00 96.12 82 ASN A C 1
ATOM 632 O O . ASN A 1 82 ? 10.831 0.987 -8.870 1.00 96.12 82 ASN A O 1
ATOM 636 N N . GLU A 1 83 ? 9.359 1.814 -7.405 1.00 96.06 83 GLU A N 1
ATOM 637 C CA . GLU A 1 83 ? 10.202 1.548 -6.229 1.00 96.06 83 GLU A CA 1
ATOM 638 C C . GLU A 1 83 ? 10.385 0.040 -5.989 1.00 96.06 83 GLU A C 1
ATOM 640 O O . GLU A 1 83 ? 11.494 -0.412 -5.703 1.00 96.06 83 GLU A O 1
ATOM 645 N N . ILE A 1 84 ? 9.324 -0.758 -6.148 1.00 95.06 84 ILE A N 1
ATOM 646 C CA . ILE A 1 84 ? 9.373 -2.224 -6.009 1.00 95.06 84 ILE A CA 1
ATOM 647 C C . ILE A 1 84 ? 10.272 -2.846 -7.084 1.00 95.06 84 ILE A C 1
ATOM 649 O O . ILE A 1 84 ? 11.125 -3.680 -6.779 1.00 95.06 84 ILE A O 1
ATOM 653 N N . GLU A 1 85 ? 10.095 -2.446 -8.341 1.00 91.94 85 GLU A N 1
ATOM 654 C CA . GLU A 1 85 ? 10.867 -2.958 -9.476 1.00 91.94 85 GLU A CA 1
ATOM 655 C C . GLU A 1 85 ? 12.317 -2.441 -9.450 1.00 91.94 85 GLU A C 1
ATOM 657 O O . GLU A 1 85 ? 13.250 -3.198 -9.713 1.00 91.94 85 GLU A O 1
ATOM 662 N N . GLY A 1 86 ? 12.527 -1.183 -9.054 1.00 83.44 86 GLY A N 1
ATOM 663 C CA . GLY A 1 86 ? 13.837 -0.555 -8.874 1.00 83.44 86 GLY A CA 1
ATOM 664 C C . GLY A 1 86 ? 14.631 -1.130 -7.699 1.00 83.44 86 GLY A C 1
ATOM 665 O O . GLY A 1 86 ? 15.852 -1.238 -7.766 1.00 83.44 86 GLY A O 1
ATOM 666 N N . SER A 1 87 ? 13.959 -1.608 -6.650 1.00 67.44 87 SER A N 1
ATOM 667 C CA . SER A 1 87 ? 14.614 -2.306 -5.534 1.00 67.44 87 SER A CA 1
ATOM 668 C C . SER A 1 87 ? 15.230 -3.652 -5.940 1.00 67.44 87 SER A C 1
ATOM 670 O O . SER A 1 87 ? 16.004 -4.222 -5.176 1.00 67.44 87 SER A O 1
ATOM 672 N N . LYS A 1 88 ? 14.922 -4.170 -7.139 1.00 59.00 88 LYS A N 1
ATOM 673 C CA . LYS A 1 88 ? 15.519 -5.404 -7.676 1.00 59.00 88 LYS A CA 1
ATOM 674 C C . LYS A 1 88 ? 16.868 -5.206 -8.366 1.00 59.00 88 LYS A C 1
ATOM 676 O O . LYS A 1 88 ? 17.537 -6.197 -8.647 1.00 59.00 88 LYS A O 1
ATOM 681 N N . VAL A 1 89 ? 17.238 -3.969 -8.703 1.00 50.47 89 VAL A N 1
ATOM 682 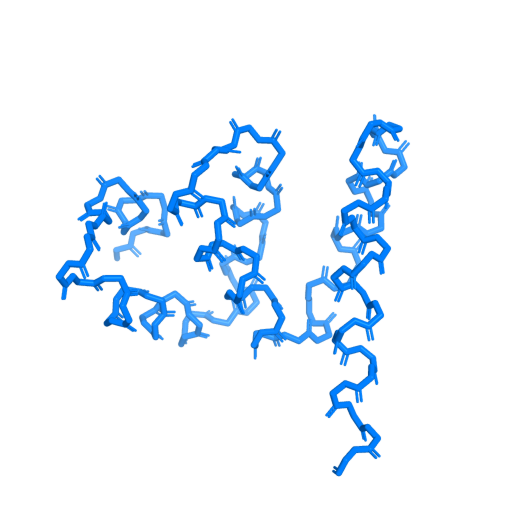C CA . VAL A 1 89 ? 18.441 -3.653 -9.500 1.00 50.47 89 VAL A CA 1
ATOM 683 C C . VAL A 1 89 ? 19.631 -3.159 -8.662 1.00 50.47 89 VAL A C 1
ATOM 685 O O . VAL A 1 89 ? 20.584 -2.628 -9.230 1.00 50.47 89 VAL A O 1
ATOM 688 N N . ALA A 1 90 ? 19.607 -3.361 -7.340 1.00 43.22 90 ALA A N 1
ATOM 689 C CA . ALA A 1 90 ? 20.705 -3.042 -6.420 1.00 43.22 90 ALA A CA 1
ATOM 690 C C . ALA A 1 90 ? 21.417 -4.297 -5.892 1.00 43.22 90 ALA A C 1
ATOM 692 O O . ALA A 1 90 ? 20.721 -5.293 -5.592 1.00 43.22 90 ALA A O 1
#